Protein AF-A0A1G8ANQ5-F1 (afdb_monomer_lite)

pLDDT: mean 80.16, std 11.32, range [37.44, 92.88]

Radius of gyration: 43.52 Å; chains: 1; bounding box: 92×32×109 Å

Structure (mmCIF, N/CA/C/O backbone):
data_AF-A0A1G8ANQ5-F1
#
_entry.id   AF-A0A1G8ANQ5-F1
#
loop_
_atom_site.group_PDB
_atom_site.id
_atom_site.type_symbol
_atom_site.label_atom_id
_atom_site.label_alt_id
_atom_site.label_comp_id
_atom_site.label_asym_id
_atom_site.label_entity_id
_atom_site.label_seq_id
_atom_site.pdbx_PDB_ins_code
_atom_site.Cartn_x
_atom_site.Cartn_y
_atom_site.Cartn_z
_atom_site.occupancy
_atom_site.B_iso_or_equiv
_atom_site.auth_seq_id
_atom_site.auth_comp_id
_atom_site.auth_asym_id
_atom_site.auth_atom_id
_atom_site.pdbx_PDB_model_num
ATOM 1 N N . MET A 1 1 ? 8.781 -3.730 8.808 1.00 37.44 1 MET A N 1
ATOM 2 C CA . MET A 1 1 ? 7.619 -3.172 9.530 1.00 37.44 1 MET A CA 1
ATOM 3 C C . MET A 1 1 ? 6.888 -4.361 10.139 1.00 37.44 1 MET A C 1
ATOM 5 O O . MET A 1 1 ? 6.167 -5.042 9.429 1.00 37.44 1 MET A O 1
ATOM 9 N N . SER A 1 2 ? 7.238 -4.737 11.373 1.00 38.78 2 SER A N 1
ATOM 10 C CA . SER A 1 2 ? 6.766 -5.976 12.009 1.00 38.78 2 SER A CA 1
ATOM 11 C C . SER A 1 2 ? 5.666 -5.630 13.000 1.00 38.78 2 SER A C 1
ATOM 13 O O . SER A 1 2 ? 5.950 -5.230 14.125 1.00 38.78 2 SER A O 1
ATOM 15 N N . VAL A 1 3 ? 4.419 -5.733 12.551 1.00 51.62 3 VAL A N 1
ATOM 16 C CA . VAL A 1 3 ? 3.234 -5.654 13.405 1.00 51.62 3 VAL A CA 1
ATOM 17 C C . VAL A 1 3 ? 2.820 -7.088 13.688 1.00 51.62 3 VAL A C 1
ATOM 19 O O . VAL A 1 3 ? 2.095 -7.665 12.892 1.00 51.62 3 VAL A O 1
ATOM 22 N N . TYR A 1 4 ? 3.317 -7.685 14.771 1.00 46.88 4 TYR A N 1
ATOM 23 C CA . TYR A 1 4 ? 2.734 -8.917 15.296 1.00 46.88 4 TYR A CA 1
ATOM 24 C C . TYR A 1 4 ? 2.859 -8.999 16.815 1.00 46.88 4 TYR A C 1
ATOM 26 O O . TYR A 1 4 ? 3.948 -8.919 17.377 1.00 46.88 4 TYR A O 1
ATOM 34 N N . SER A 1 5 ? 1.689 -9.237 17.405 1.00 44.44 5 SER A N 1
ATOM 35 C CA . SER A 1 5 ? 1.433 -9.869 18.694 1.00 44.44 5 SER A CA 1
ATOM 36 C C . SER A 1 5 ? 1.815 -9.086 19.952 1.00 44.44 5 SER A C 1
ATOM 38 O O . SER A 1 5 ? 2.791 -9.388 20.633 1.00 44.44 5 SER A O 1
ATOM 40 N N . GLN A 1 6 ? 0.949 -8.149 20.351 1.00 49.38 6 GLN A N 1
ATOM 41 C CA . GLN A 1 6 ? 0.630 -8.085 21.776 1.00 49.38 6 GLN A CA 1
ATOM 42 C C . GLN A 1 6 ? -0.275 -9.281 22.077 1.00 49.38 6 GLN A C 1
ATOM 44 O O . GLN A 1 6 ? -1.493 -9.210 21.942 1.00 49.38 6 GLN A O 1
ATOM 49 N N . GLU A 1 7 ? 0.342 -10.402 22.441 1.00 45.94 7 GLU A N 1
ATOM 50 C CA . GLU A 1 7 ? -0.329 -11.435 23.218 1.00 45.94 7 GLU A CA 1
ATOM 51 C C . GLU A 1 7 ? -0.819 -10.747 24.497 1.00 45.94 7 GLU A C 1
ATOM 53 O O . GLU A 1 7 ? -0.047 -10.495 25.425 1.00 45.94 7 GLU A O 1
ATOM 58 N N . SER A 1 8 ? -2.098 -10.372 24.544 1.00 51.12 8 SER A N 1
ATOM 59 C CA . SER A 1 8 ? -2.745 -10.035 25.804 1.00 51.12 8 SER A CA 1
ATOM 60 C C . SER A 1 8 ? -2.856 -11.343 26.579 1.00 51.12 8 SER A C 1
ATOM 62 O O . SER A 1 8 ? -3.871 -12.038 26.512 1.00 51.12 8 SER A O 1
ATOM 64 N N . ALA A 1 9 ? -1.764 -11.734 27.234 1.00 50.00 9 ALA A N 1
ATOM 65 C CA . ALA A 1 9 ? -1.722 -12.892 28.100 1.00 50.00 9 ALA A CA 1
ATOM 66 C C . ALA A 1 9 ? -2.808 -12.694 29.160 1.00 50.00 9 ALA A C 1
ATOM 68 O O . ALA A 1 9 ? -2.641 -11.913 30.099 1.00 50.00 9 ALA A O 1
ATOM 69 N N . PHE A 1 10 ? -3.952 -13.354 28.971 1.00 55.97 10 PHE A N 1
ATOM 70 C CA . PHE A 1 10 ? -5.002 -13.423 29.971 1.00 55.97 10 PHE A CA 1
ATOM 71 C C . PHE A 1 10 ? -4.383 -14.125 31.171 1.00 55.97 10 PHE A C 1
ATOM 73 O O . PHE A 1 10 ? -4.235 -15.345 31.190 1.00 55.97 10 PHE A O 1
ATOM 80 N N . LYS A 1 11 ? -3.923 -13.335 32.140 1.00 62.38 11 LYS A N 1
ATOM 81 C CA . LYS A 1 11 ? -3.385 -13.851 33.386 1.00 62.38 11 LYS A CA 1
ATOM 82 C C . LYS A 1 11 ? -4.592 -14.100 34.285 1.00 62.38 11 LYS A C 1
ATOM 84 O O . LYS A 1 11 ? -5.169 -13.122 34.766 1.00 62.38 11 LYS A O 1
ATOM 89 N N . PRO A 1 12 ? -5.022 -15.361 34.482 1.00 60.12 12 PRO A N 1
ATOM 90 C CA . PRO A 1 12 ? -6.131 -15.638 35.375 1.00 60.12 12 PRO A CA 1
ATOM 91 C C . PRO A 1 12 ? -5.791 -15.065 36.749 1.00 60.12 12 PRO A C 1
ATOM 93 O O . PRO A 1 12 ? -4.681 -15.245 37.260 1.00 60.12 12 PRO A O 1
ATOM 96 N N . ARG A 1 13 ? -6.731 -14.315 37.322 1.00 68.19 13 ARG A N 1
ATOM 97 C CA . ARG A 1 13 ? -6.553 -13.745 38.650 1.00 68.19 13 ARG A CA 1
ATOM 98 C C . ARG A 1 13 ? -6.566 -14.886 39.659 1.00 68.19 13 ARG A C 1
ATOM 100 O O . ARG A 1 13 ? -7.581 -15.553 39.831 1.00 68.19 13 ARG A O 1
ATOM 107 N N . ILE A 1 14 ? -5.437 -15.072 40.325 1.00 75.94 14 ILE A N 1
ATOM 108 C CA . ILE A 1 14 ? -5.335 -15.925 41.503 1.00 75.94 14 ILE A CA 1
ATOM 109 C C . ILE A 1 14 ? -5.864 -15.091 42.677 1.00 75.94 14 ILE A C 1
ATOM 111 O O . ILE A 1 14 ? -5.459 -13.936 42.836 1.00 75.94 14 ILE A O 1
ATOM 115 N N . LEU A 1 15 ? -6.835 -15.630 43.417 1.00 77.56 15 LEU A N 1
ATOM 116 C CA . LEU A 1 15 ? -7.371 -14.997 44.628 1.00 77.56 15 LEU A CA 1
ATOM 117 C C . LEU A 1 15 ? -6.251 -14.858 45.665 1.00 77.56 15 LEU A C 1
ATOM 119 O O . LEU A 1 15 ? -5.395 -15.740 45.742 1.00 77.56 15 LEU A O 1
ATOM 123 N N . SER A 1 16 ? -6.234 -13.762 46.429 1.00 83.50 16 SER A N 1
ATOM 124 C CA . SER A 1 16 ? -5.276 -13.645 47.536 1.00 83.50 16 SER A CA 1
ATOM 125 C C . SER A 1 16 ? -5.657 -14.583 48.680 1.00 83.50 16 SER A C 1
ATOM 127 O O . SER A 1 16 ? -6.813 -15.001 48.795 1.00 83.50 16 SER A O 1
ATOM 129 N N . ASP A 1 17 ? -4.694 -14.895 49.544 1.00 82.38 17 ASP A N 1
ATOM 130 C CA . ASP A 1 17 ? -4.921 -15.770 50.696 1.00 82.38 17 ASP A CA 1
ATOM 131 C C . ASP A 1 17 ? -6.039 -15.226 51.609 1.00 82.38 17 ASP A C 1
ATOM 133 O O . ASP A 1 17 ? -6.854 -16.004 52.102 1.00 82.38 17 ASP A O 1
ATOM 137 N N . GLU A 1 18 ? -6.178 -13.897 51.736 1.00 81.19 18 GLU A N 1
ATOM 138 C CA . GLU A 1 18 ? -7.288 -13.291 52.489 1.00 81.19 18 GLU A CA 1
ATOM 139 C C . GLU A 1 18 ? -8.652 -13.498 51.810 1.00 81.19 18 GLU A C 1
ATOM 141 O O . GLU A 1 18 ? -9.666 -13.705 52.475 1.00 81.19 18 GLU A O 1
ATOM 146 N N . GLU A 1 19 ? -8.709 -13.449 50.476 1.00 77.44 19 GLU A N 1
ATOM 147 C CA . GLU A 1 19 ? -9.946 -13.681 49.718 1.00 77.44 19 GLU A CA 1
ATOM 148 C C . GLU A 1 19 ? -10.389 -15.145 49.810 1.00 77.44 19 GLU A C 1
ATOM 150 O O . GLU A 1 19 ? -11.583 -15.433 49.921 1.00 77.44 19 GLU A O 1
ATOM 155 N N . ILE A 1 20 ? -9.425 -16.066 49.822 1.00 80.88 20 ILE A N 1
ATOM 156 C CA . ILE A 1 20 ? -9.660 -17.496 50.028 1.00 80.88 20 ILE A CA 1
ATOM 157 C C . ILE A 1 20 ? -10.196 -17.743 51.444 1.00 80.88 20 ILE A C 1
ATOM 159 O O . ILE A 1 20 ? -11.179 -18.465 51.612 1.00 80.88 20 ILE A O 1
ATOM 163 N N . GLU A 1 21 ? -9.613 -17.104 52.458 1.00 80.81 21 GLU A N 1
ATOM 164 C CA . GLU A 1 21 ? -10.054 -17.227 53.849 1.00 80.81 21 GLU A CA 1
ATOM 165 C C . GLU A 1 21 ? -11.476 -16.678 54.064 1.00 80.81 21 GLU A C 1
ATOM 167 O O . GLU A 1 21 ? -12.280 -17.288 54.770 1.00 80.81 21 GLU A O 1
ATOM 172 N N . ILE A 1 22 ? -11.850 -15.588 53.387 1.00 80.12 22 ILE A N 1
ATOM 173 C CA . ILE A 1 22 ? -13.226 -15.059 53.401 1.00 80.12 22 ILE A CA 1
ATOM 174 C C . ILE A 1 22 ? -14.229 -16.082 52.844 1.00 80.12 22 ILE A C 1
ATOM 176 O O . ILE A 1 22 ? -15.324 -16.232 53.384 1.00 80.12 22 ILE A O 1
ATOM 180 N N . ILE A 1 23 ? -13.866 -16.808 51.785 1.00 78.38 23 ILE A N 1
ATOM 181 C CA . ILE A 1 23 ? -14.737 -17.825 51.181 1.00 78.38 23 ILE A CA 1
ATOM 182 C C . ILE A 1 23 ? -14.834 -19.065 52.081 1.00 78.38 23 ILE A C 1
ATOM 184 O O . ILE A 1 23 ? -15.925 -19.601 52.273 1.00 78.38 23 ILE A O 1
ATOM 188 N N . ILE A 1 24 ? -13.710 -19.507 52.655 1.00 81.44 24 ILE A N 1
ATOM 189 C CA . ILE A 1 24 ? -13.642 -20.701 53.511 1.00 81.44 24 ILE A CA 1
ATOM 190 C C . ILE A 1 24 ? -14.311 -20.466 54.872 1.00 81.44 24 ILE A C 1
ATOM 192 O O . ILE A 1 24 ? -14.981 -21.361 55.384 1.00 81.44 24 ILE A O 1
ATOM 196 N N . SER A 1 25 ? -14.166 -19.271 55.453 1.00 83.94 25 SER A N 1
ATOM 197 C CA . SER A 1 25 ? -14.758 -18.917 56.753 1.00 83.94 25 SER A CA 1
ATOM 198 C C . SER A 1 25 ? -16.289 -18.899 56.744 1.00 83.94 25 SER A C 1
ATOM 200 O O . SER A 1 25 ? -16.907 -19.003 57.803 1.00 83.94 25 SER A O 1
ATOM 202 N N . GLY A 1 26 ? -16.916 -18.798 55.566 1.00 77.94 26 GLY A N 1
ATOM 203 C CA . GLY A 1 26 ? -18.366 -18.914 55.412 1.00 77.94 26 GLY A CA 1
ATOM 204 C C . GLY A 1 26 ? -19.164 -17.738 55.983 1.00 77.94 26 GLY A C 1
ATOM 205 O O . GLY A 1 26 ? -20.392 -17.828 56.067 1.00 77.94 26 GLY A O 1
ATOM 206 N N . ASP A 1 27 ? -18.513 -16.631 56.368 1.00 86.44 27 ASP A N 1
ATOM 207 C CA . ASP A 1 27 ? -19.221 -15.434 56.820 1.00 86.44 27 ASP A CA 1
ATOM 208 C C . ASP A 1 27 ? -19.972 -14.803 55.645 1.00 86.44 27 ASP A C 1
ATOM 210 O O . ASP A 1 27 ? -19.405 -14.171 54.746 1.00 86.44 27 ASP A O 1
ATOM 214 N N . ARG A 1 28 ? -21.297 -14.946 55.687 1.00 81.12 28 ARG A N 1
ATOM 215 C CA . ARG A 1 28 ? -22.208 -14.470 54.650 1.00 81.12 28 ARG A CA 1
ATOM 216 C C . ARG A 1 28 ? -22.013 -12.987 54.338 1.00 81.12 28 ARG A C 1
ATOM 218 O O . ARG A 1 28 ? -22.115 -12.607 53.178 1.00 81.12 28 ARG A O 1
ATOM 225 N N . LYS A 1 29 ? -21.721 -12.147 55.338 1.00 85.00 29 LYS A N 1
ATOM 226 C CA . LYS A 1 29 ? -21.560 -10.698 55.133 1.00 85.00 29 LYS A CA 1
ATOM 227 C C . LYS A 1 29 ? -20.245 -10.365 54.425 1.00 85.00 29 LYS A C 1
ATOM 229 O O . LYS A 1 29 ? -20.205 -9.449 53.602 1.00 85.00 29 LYS A O 1
ATOM 234 N N . ALA A 1 30 ? -19.180 -11.101 54.735 1.00 82.12 30 ALA A N 1
ATOM 235 C CA . ALA A 1 30 ? -17.878 -10.935 54.101 1.00 82.12 30 ALA A CA 1
ATOM 236 C C . ALA A 1 30 ? -17.897 -11.426 52.644 1.00 82.12 30 ALA A C 1
ATOM 238 O O . ALA A 1 30 ? -17.399 -10.729 51.757 1.00 82.12 30 ALA A O 1
ATOM 239 N N . ILE A 1 31 ? -18.559 -12.559 52.386 1.00 82.62 31 ILE A N 1
ATOM 240 C CA . ILE A 1 31 ? -18.753 -13.112 51.039 1.00 82.62 31 ILE A CA 1
ATOM 241 C C . ILE A 1 31 ? -19.545 -12.140 50.157 1.00 82.62 31 ILE A C 1
ATOM 243 O O . ILE A 1 31 ? -19.119 -11.837 49.045 1.00 82.62 31 ILE A O 1
ATOM 247 N N . ASP A 1 32 ? -20.653 -11.591 50.656 1.00 84.56 32 ASP A N 1
ATOM 248 C CA . ASP A 1 32 ? -21.500 -10.675 49.880 1.00 84.56 32 ASP A CA 1
ATOM 249 C C . ASP A 1 32 ? -20.745 -9.385 49.505 1.00 84.56 32 ASP A C 1
ATOM 251 O O . ASP A 1 32 ? -20.775 -8.923 48.362 1.00 84.56 32 ASP A O 1
ATOM 255 N N . LYS A 1 33 ? -19.949 -8.851 50.442 1.00 84.25 33 LYS A N 1
ATOM 256 C CA . LYS A 1 33 ? -19.063 -7.705 50.190 1.00 84.25 33 LYS A CA 1
ATOM 257 C C . LYS A 1 33 ? -17.988 -8.025 49.144 1.00 84.25 33 LYS A C 1
ATOM 259 O O . LYS A 1 33 ? -17.698 -7.182 48.294 1.00 84.25 33 LYS A O 1
ATOM 264 N N . HIS A 1 34 ? -17.404 -9.220 49.194 1.00 84.69 34 HIS A N 1
ATOM 265 C CA . HIS A 1 34 ? -16.397 -9.664 48.231 1.00 84.69 34 HIS A CA 1
ATOM 266 C C . HIS A 1 34 ? -16.986 -9.848 46.818 1.00 84.69 34 HIS A C 1
ATOM 268 O O . HIS A 1 34 ? -16.368 -9.433 45.832 1.00 84.69 34 HIS A O 1
ATOM 274 N N . ILE A 1 35 ? -18.209 -10.380 46.711 1.00 85.94 35 ILE A N 1
ATOM 275 C CA . ILE A 1 35 ? -18.940 -10.508 45.440 1.00 85.94 35 ILE A CA 1
ATOM 276 C C . ILE A 1 35 ? -19.227 -9.128 44.843 1.00 85.94 35 ILE A C 1
ATOM 278 O O . ILE A 1 35 ? -18.894 -8.888 43.683 1.00 85.94 35 ILE A O 1
ATOM 282 N N . LEU A 1 36 ? -19.777 -8.196 45.628 1.00 86.44 36 LEU A N 1
ATOM 283 C CA . LEU A 1 36 ? -20.075 -6.837 45.158 1.00 86.44 36 LEU A CA 1
ATOM 284 C C . LEU A 1 36 ? -18.818 -6.101 44.674 1.00 86.44 36 LEU A C 1
ATOM 286 O O . LEU A 1 36 ? -18.843 -5.438 43.639 1.00 86.44 36 LEU A O 1
ATOM 290 N N . PHE A 1 37 ? -17.698 -6.253 45.385 1.00 86.25 37 PHE A N 1
ATOM 291 C CA . PHE A 1 37 ? -16.422 -5.673 44.967 1.00 86.25 37 PHE A CA 1
ATOM 292 C C . PHE A 1 37 ? -15.917 -6.272 43.647 1.00 86.25 37 PHE A C 1
ATOM 294 O O . PHE A 1 37 ? -15.427 -5.551 42.776 1.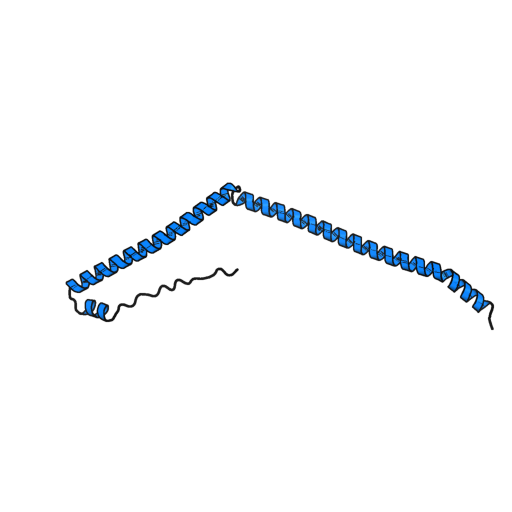00 86.25 37 PHE A O 1
ATOM 301 N N . SER A 1 38 ? -16.070 -7.585 43.476 1.00 83.25 38 SER A N 1
ATOM 302 C CA . SER A 1 38 ? -15.677 -8.287 42.252 1.00 83.25 38 SER A CA 1
ATOM 303 C C . SER A 1 38 ? -16.542 -7.889 41.054 1.00 83.25 38 SER A C 1
ATOM 305 O O . SER A 1 38 ? -16.008 -7.674 39.968 1.00 83.25 38 SER A O 1
ATOM 307 N N . LEU A 1 39 ? -17.853 -7.719 41.257 1.00 84.75 39 LEU A N 1
ATOM 308 C CA . LEU A 1 39 ? -18.783 -7.251 40.226 1.00 84.75 39 LEU A CA 1
ATOM 309 C C . LEU A 1 39 ? -18.489 -5.811 39.795 1.00 84.75 39 LEU A C 1
ATOM 311 O O . LEU A 1 39 ? -18.435 -5.546 38.597 1.00 84.75 39 LEU A O 1
ATOM 315 N N . ASN A 1 40 ? -18.226 -4.906 40.742 1.00 83.31 40 ASN A N 1
ATOM 316 C CA . ASN A 1 40 ? -17.863 -3.524 40.416 1.00 83.31 40 ASN A CA 1
ATOM 317 C C . ASN A 1 40 ? -16.561 -3.453 39.608 1.00 83.31 40 ASN A C 1
ATOM 319 O O . ASN A 1 40 ? -16.511 -2.773 38.589 1.00 83.31 40 ASN A O 1
ATOM 323 N N . ARG A 1 41 ? -15.531 -4.228 39.978 1.00 81.56 41 ARG A N 1
ATOM 324 C CA . ARG A 1 41 ? -14.287 -4.281 39.186 1.00 81.56 41 ARG A CA 1
ATOM 325 C C . ARG A 1 41 ? -14.500 -4.846 37.783 1.00 81.56 41 ARG A C 1
ATOM 327 O O . ARG A 1 41 ? -13.803 -4.436 36.859 1.00 81.56 41 ARG A O 1
ATOM 334 N N . LEU A 1 42 ? -15.416 -5.801 37.620 1.00 81.94 42 LEU A N 1
ATOM 335 C CA . LEU A 1 42 ? -15.724 -6.372 36.311 1.00 81.94 42 LEU A CA 1
ATOM 336 C C . LEU A 1 42 ? -16.485 -5.375 35.429 1.00 81.94 42 LEU A C 1
ATOM 338 O O . LEU A 1 42 ? -16.187 -5.281 34.242 1.00 81.94 42 LEU A O 1
ATOM 342 N N . ALA A 1 43 ? -17.402 -4.600 36.014 1.00 81.25 43 ALA A N 1
ATOM 343 C CA . ALA A 1 43 ? -18.072 -3.497 35.330 1.00 81.25 43 ALA A CA 1
ATOM 344 C C . ALA A 1 43 ? -17.064 -2.429 34.867 1.00 81.25 43 ALA A C 1
ATOM 346 O O . ALA A 1 43 ? -17.058 -2.078 33.691 1.00 81.25 43 ALA A O 1
ATOM 347 N N . ASP A 1 44 ? -16.137 -2.013 35.736 1.00 80.88 44 ASP A N 1
ATOM 348 C CA . ASP A 1 44 ? -15.089 -1.043 35.385 1.00 80.88 44 ASP A CA 1
ATOM 349 C C . ASP A 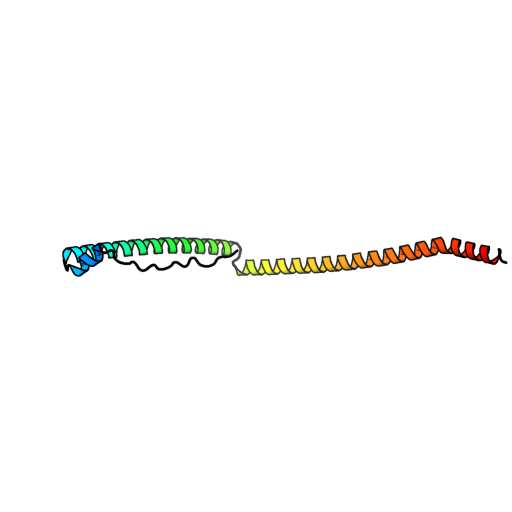1 44 ? -14.176 -1.554 34.254 1.00 80.88 44 ASP A C 1
ATOM 351 O O . ASP A 1 44 ? -13.839 -0.827 33.317 1.00 80.88 44 ASP A O 1
ATOM 355 N N . ALA A 1 45 ? -13.772 -2.828 34.318 1.00 80.19 45 ALA A N 1
ATOM 356 C CA . ALA A 1 45 ? -12.948 -3.447 33.282 1.00 80.19 45 ALA A CA 1
ATOM 357 C C . ALA A 1 45 ? -13.692 -3.543 31.940 1.00 80.19 45 ALA A C 1
ATOM 359 O O . ALA A 1 45 ? -13.105 -3.312 30.878 1.00 80.19 45 ALA A O 1
ATOM 360 N N . HIS A 1 46 ? -14.986 -3.861 31.984 1.00 83.12 46 HIS A N 1
ATOM 361 C CA . HIS A 1 46 ? -15.841 -3.898 30.808 1.00 83.12 46 HIS A CA 1
ATOM 362 C C . HIS A 1 46 ? -15.990 -2.504 30.183 1.00 83.12 46 HIS A C 1
ATOM 364 O O . HIS A 1 46 ? -15.770 -2.364 28.982 1.00 83.12 46 HIS A O 1
ATOM 370 N N . ASP A 1 47 ? -16.252 -1.468 30.981 1.00 81.19 47 ASP A N 1
ATOM 371 C CA . ASP A 1 47 ? -16.378 -0.084 30.505 1.00 81.19 47 ASP A CA 1
ATOM 372 C C . ASP A 1 47 ? -15.076 0.452 29.894 1.00 81.19 47 ASP A C 1
ATOM 374 O O . ASP A 1 47 ? -15.103 1.096 28.844 1.00 81.19 47 ASP A O 1
ATOM 378 N N . SER A 1 48 ? -13.927 0.124 30.492 1.00 76.62 48 SER A N 1
ATOM 379 C CA . SER A 1 48 ? -12.595 0.421 29.941 1.00 76.62 48 SER A CA 1
ATOM 380 C C . SER A 1 48 ? -12.350 -0.260 28.587 1.00 76.62 48 SER A C 1
ATOM 382 O O . SER A 1 48 ? -11.822 0.331 27.641 1.00 76.62 48 SER A O 1
ATOM 384 N N . THR A 1 49 ? -12.780 -1.513 28.453 1.00 77.44 49 THR A N 1
ATOM 385 C CA . THR A 1 49 ? -12.659 -2.242 27.185 1.00 77.44 49 THR A CA 1
ATOM 386 C C . THR A 1 49 ? -13.565 -1.618 26.120 1.00 77.44 49 THR A C 1
ATOM 388 O O . THR A 1 49 ? -13.154 -1.428 24.976 1.00 77.44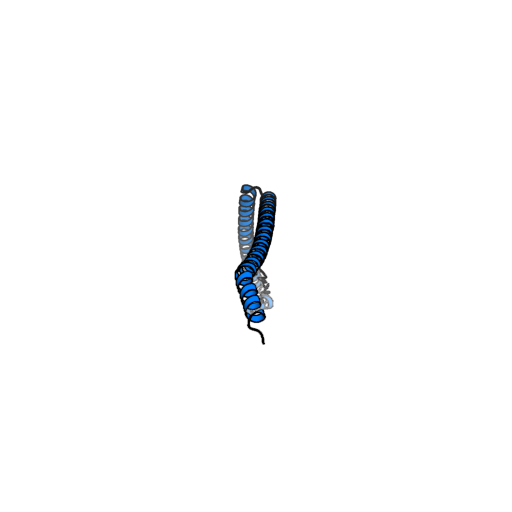 49 THR A O 1
ATOM 391 N N . LEU A 1 50 ? -14.782 -1.227 26.503 1.00 78.19 50 LEU A N 1
ATOM 392 C CA . LEU A 1 50 ? -15.772 -0.613 25.620 1.00 78.19 50 LEU A CA 1
ATOM 393 C C . LEU A 1 50 ? -15.368 0.792 25.164 1.00 78.19 50 LEU A C 1
ATOM 395 O O . LEU A 1 50 ? -15.613 1.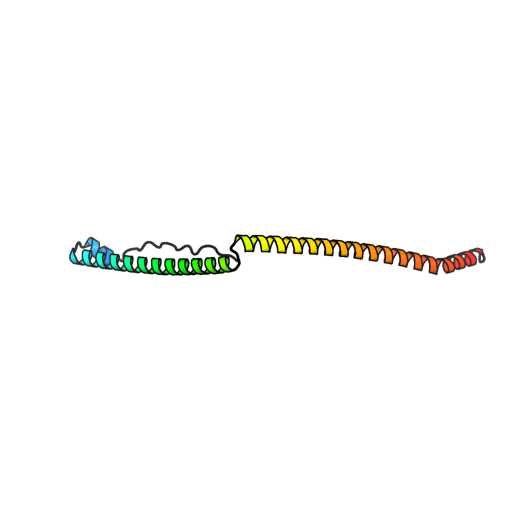149 24.011 1.00 78.19 50 LEU A O 1
ATOM 399 N N . SER A 1 51 ? -14.739 1.586 26.032 1.00 76.81 51 SER A N 1
ATOM 400 C CA . SER A 1 51 ? -14.199 2.897 25.657 1.00 76.81 51 SER A CA 1
ATOM 401 C C . SER A 1 51 ? -13.063 2.756 24.643 1.00 76.81 51 SER A C 1
ATOM 403 O O . SER A 1 51 ? -13.061 3.454 23.631 1.00 76.81 51 SER A O 1
ATOM 405 N N . THR A 1 52 ? -12.178 1.780 24.853 1.00 79.00 52 THR A N 1
ATOM 406 C CA . THR A 1 52 ? -11.070 1.468 23.942 1.00 79.00 52 THR A CA 1
ATOM 407 C C . THR A 1 52 ? -11.595 1.012 22.575 1.00 79.00 52 THR A C 1
ATOM 409 O O . THR A 1 52 ? -11.174 1.522 21.538 1.00 79.00 52 THR A O 1
ATOM 412 N N . LEU A 1 53 ? -12.580 0.106 22.553 1.00 77.56 53 LEU A N 1
ATOM 413 C CA . LEU A 1 53 ? -13.249 -0.350 21.326 1.00 77.56 53 LEU A CA 1
ATOM 414 C C . LEU A 1 53 ? -13.925 0.800 20.569 1.00 77.56 53 LEU A C 1
ATOM 416 O O . LEU A 1 53 ? -13.781 0.898 19.353 1.00 77.56 53 LEU A O 1
ATOM 420 N N . LYS A 1 54 ? -14.621 1.698 21.276 1.00 80.94 54 LYS A N 1
ATOM 421 C CA . LYS A 1 54 ? -15.251 2.883 20.671 1.00 80.94 54 LYS A CA 1
ATOM 422 C C . LYS A 1 54 ? -14.233 3.849 20.074 1.00 80.94 54 LYS A C 1
ATOM 424 O O . LYS A 1 54 ? -14.496 4.421 19.020 1.00 80.94 54 LYS A O 1
ATOM 429 N N . GLU A 1 55 ? -13.085 4.040 20.721 1.00 81.56 55 GLU A N 1
ATOM 430 C CA . GLU A 1 55 ? -12.015 4.879 20.174 1.00 81.56 55 GLU A CA 1
ATOM 431 C C . GLU A 1 55 ? -11.446 4.279 18.883 1.00 81.56 55 GLU A C 1
ATOM 433 O O . GLU A 1 55 ? -11.275 4.994 17.893 1.00 81.56 55 GLU A O 1
ATOM 438 N N . HIS A 1 56 ? -11.206 2.965 18.865 1.00 79.25 56 HIS A N 1
ATOM 439 C CA . HIS A 1 56 ? -10.763 2.262 17.662 1.00 79.25 56 HIS A CA 1
ATOM 440 C C . HIS A 1 56 ? -11.784 2.368 16.529 1.00 79.25 56 HIS A C 1
ATOM 442 O O . HIS A 1 56 ? -11.412 2.757 15.423 1.00 79.25 56 HIS A O 1
ATOM 448 N N . GLN A 1 57 ? -13.061 2.128 16.821 1.00 82.12 57 GLN A N 1
ATOM 449 C CA . GLN A 1 57 ? -14.136 2.251 15.840 1.00 82.12 57 GLN A CA 1
ATOM 450 C C . GLN A 1 57 ? -14.226 3.678 15.275 1.00 82.12 57 GLN A C 1
ATOM 452 O O . GLN A 1 57 ? -14.222 3.868 14.064 1.00 82.12 57 GLN A O 1
ATOM 457 N N . GLY A 1 58 ? -14.180 4.704 16.132 1.00 83.12 58 GLY A N 1
ATOM 458 C CA . GLY A 1 58 ? -14.203 6.098 15.683 1.00 83.12 58 GLY A CA 1
ATOM 459 C C . GLY A 1 58 ? -12.976 6.512 14.858 1.00 83.12 58 GLY A C 1
ATOM 460 O O . GLY A 1 58 ? -13.053 7.450 14.063 1.00 83.12 58 GLY A O 1
ATOM 461 N N . ARG A 1 59 ? -11.829 5.840 15.026 1.00 81.19 59 ARG A N 1
ATOM 462 C CA . ARG A 1 59 ? -10.649 6.032 14.167 1.00 81.19 59 ARG A CA 1
ATOM 463 C C . ARG A 1 59 ? -10.817 5.360 12.808 1.00 81.19 59 ARG A C 1
ATOM 465 O O . ARG A 1 59 ? -10.422 5.954 11.808 1.00 81.19 59 ARG A O 1
ATOM 472 N N . GLU A 1 60 ? -11.380 4.157 12.773 1.00 81.00 60 GLU A N 1
ATOM 473 C CA . GLU A 1 60 ? -11.670 3.448 11.524 1.00 81.00 60 GLU A CA 1
ATOM 474 C C . GLU A 1 60 ? -12.705 4.200 10.686 1.00 81.00 60 GLU A C 1
ATOM 476 O O . GLU A 1 60 ? -12.473 4.409 9.498 1.00 81.00 60 GLU A O 1
ATOM 481 N N . ASP A 1 61 ? -13.767 4.712 11.310 1.00 85.31 61 ASP A N 1
ATOM 482 C CA . ASP A 1 61 ? -14.803 5.491 10.624 1.00 85.31 61 ASP A CA 1
ATOM 483 C C . ASP A 1 61 ? -14.223 6.750 9.959 1.00 85.31 61 ASP A C 1
ATOM 485 O O . ASP A 1 61 ? -14.481 7.014 8.785 1.00 85.31 61 ASP A O 1
ATOM 489 N N . LYS A 1 62 ? -13.355 7.490 10.666 1.00 86.12 62 LYS A N 1
ATOM 490 C CA . LYS A 1 62 ? -12.651 8.656 10.098 1.00 86.12 62 LYS A CA 1
ATOM 491 C C . LYS A 1 62 ? -11.735 8.275 8.941 1.00 86.12 62 LYS A C 1
ATOM 493 O O . LYS A 1 62 ? -11.670 8.990 7.946 1.00 86.12 62 LYS A O 1
ATOM 498 N N . MET A 1 63 ? -11.017 7.158 9.063 1.00 81.25 63 MET A N 1
ATOM 499 C CA . MET A 1 63 ? -10.139 6.676 7.998 1.00 81.25 63 MET A CA 1
ATOM 500 C C . MET A 1 63 ? -10.946 6.297 6.752 1.00 81.25 63 MET A C 1
ATOM 502 O O . MET A 1 63 ? -10.545 6.627 5.638 1.00 81.25 63 MET A O 1
ATOM 506 N N . MET A 1 64 ? -12.090 5.638 6.933 1.00 81.12 64 MET A N 1
ATOM 507 C CA . MET A 1 64 ? -12.988 5.285 5.834 1.00 81.12 64 MET A CA 1
ATOM 508 C C . MET A 1 64 ? -13.588 6.532 5.177 1.00 81.12 64 MET A C 1
ATOM 510 O O . MET A 1 64 ? -13.598 6.613 3.952 1.00 81.12 64 MET A O 1
ATOM 514 N N . GLU A 1 65 ? -13.981 7.542 5.957 1.00 84.75 65 GLU A N 1
ATOM 515 C CA . GLU A 1 65 ? -14.460 8.828 5.431 1.00 84.75 65 GLU A CA 1
ATOM 516 C C . GLU A 1 65 ? -13.383 9.552 4.598 1.00 84.75 65 GLU A C 1
ATOM 518 O O . GLU A 1 65 ? -13.655 10.061 3.506 1.00 84.75 65 GLU A O 1
ATOM 523 N N . GLU A 1 66 ? -12.130 9.562 5.063 1.00 82.56 66 GLU A N 1
ATOM 524 C CA . GLU A 1 66 ? -11.007 10.129 4.308 1.00 82.56 66 GLU A CA 1
ATOM 525 C C . GLU A 1 66 ? -10.727 9.362 3.009 1.00 82.56 66 GLU A C 1
ATOM 527 O O . GLU A 1 66 ? -10.482 9.974 1.963 1.00 82.56 66 GLU A O 1
ATOM 532 N N . VAL A 1 67 ? -10.786 8.029 3.057 1.00 81.44 67 VAL A N 1
ATOM 533 C CA . VAL A 1 67 ? -10.617 7.160 1.886 1.00 81.44 67 VAL A CA 1
ATOM 534 C C . VAL A 1 67 ? -11.728 7.405 0.866 1.00 81.44 67 VAL A C 1
ATOM 536 O O . VAL A 1 67 ? -11.435 7.579 -0.322 1.00 81.44 67 VAL A O 1
ATOM 539 N N . ASP A 1 68 ? -12.979 7.509 1.309 1.00 83.12 68 ASP A N 1
ATOM 540 C CA . ASP A 1 68 ? -14.122 7.823 0.450 1.00 83.12 68 ASP A CA 1
ATOM 541 C C . ASP A 1 68 ? -13.980 9.201 -0.200 1.00 83.12 68 ASP A C 1
ATOM 543 O O . ASP A 1 68 ? -14.204 9.342 -1.406 1.00 83.12 68 ASP A O 1
ATOM 547 N N . ARG A 1 69 ? -13.472 10.203 0.532 1.00 81.44 69 ARG A N 1
ATOM 548 C CA . ARG A 1 69 ? -13.197 11.539 -0.026 1.00 81.44 69 ARG A CA 1
ATOM 549 C C . ARG A 1 69 ? -12.196 11.513 -1.186 1.00 81.44 69 ARG A C 1
ATOM 551 O O . ARG A 1 69 ? -12.254 12.362 -2.075 1.00 81.44 69 ARG A O 1
ATOM 558 N N . ILE A 1 70 ? -11.263 10.561 -1.191 1.00 78.62 70 ILE A N 1
ATOM 559 C CA . ILE A 1 70 ? -10.236 10.410 -2.238 1.00 78.62 70 ILE A CA 1
ATOM 560 C C . ILE A 1 70 ? -10.761 9.593 -3.443 1.00 78.62 70 ILE A C 1
ATOM 562 O O . ILE A 1 70 ? -10.105 9.539 -4.494 1.00 78.62 70 ILE A O 1
ATOM 566 N N . GLY A 1 71 ? -11.981 9.054 -3.338 1.00 76.62 71 GLY A N 1
ATOM 567 C CA . GLY A 1 71 ? -12.665 8.248 -4.353 1.00 76.62 71 GLY A CA 1
ATOM 568 C C . GLY A 1 71 ? -12.858 6.784 -3.949 1.00 76.62 71 GLY A C 1
ATOM 569 O O . GLY A 1 71 ? -13.181 5.961 -4.804 1.00 76.62 71 GLY A O 1
ATOM 570 N N . GLY A 1 72 ? -12.628 6.452 -2.679 1.00 85.75 72 GLY A N 1
ATOM 571 C CA . GLY A 1 72 ? -12.724 5.098 -2.154 1.00 85.75 72 GLY A CA 1
ATOM 572 C C . GLY A 1 72 ? -11.502 4.238 -2.478 1.00 85.75 72 GLY A C 1
ATOM 573 O O . GLY A 1 72 ? -10.626 4.596 -3.277 1.00 85.75 72 GLY A O 1
ATOM 574 N N . VAL A 1 73 ? -11.459 3.054 -1.867 1.00 82.81 73 VAL A N 1
ATOM 575 C CA . VAL A 1 73 ? -10.364 2.083 -2.039 1.00 82.81 73 VAL A CA 1
ATOM 576 C C . VAL A 1 73 ? -10.169 1.726 -3.516 1.00 82.81 73 VAL A C 1
ATOM 578 O O . VAL A 1 73 ? -9.041 1.693 -4.001 1.00 82.81 73 VAL A O 1
ATOM 581 N N . GLU A 1 74 ? -11.257 1.550 -4.268 1.00 83.06 74 GLU A N 1
ATOM 582 C CA . GLU A 1 74 ? -11.195 1.156 -5.678 1.00 83.06 74 GLU A CA 1
ATOM 583 C C . GLU A 1 74 ? -10.519 2.217 -6.565 1.00 83.06 74 GLU A C 1
ATOM 585 O O . GLU A 1 74 ? -9.727 1.883 -7.453 1.00 83.06 74 GLU A O 1
ATOM 590 N N . ALA A 1 75 ? -10.775 3.508 -6.322 1.00 80.31 75 ALA A N 1
ATOM 591 C CA . ALA A 1 75 ? -10.116 4.580 -7.063 1.00 80.31 75 ALA A CA 1
ATOM 592 C C . ALA A 1 75 ? -8.621 4.664 -6.732 1.00 80.31 75 ALA A C 1
ATOM 594 O O . ALA A 1 75 ? -7.809 4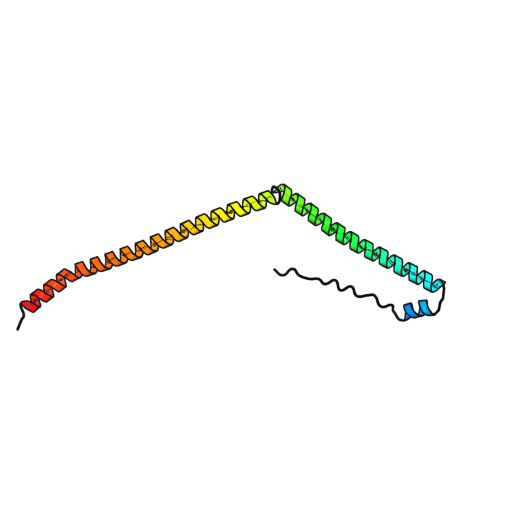.917 -7.627 1.00 80.31 75 ALA A O 1
ATOM 595 N N . ILE A 1 76 ? -8.245 4.419 -5.473 1.00 82.25 76 ILE A N 1
ATOM 596 C CA . ILE A 1 76 ? -6.841 4.353 -5.051 1.00 82.25 76 ILE A CA 1
ATOM 597 C C . ILE A 1 76 ? -6.138 3.191 -5.761 1.00 82.25 76 ILE A C 1
ATOM 599 O O . ILE A 1 76 ? -5.076 3.397 -6.353 1.00 82.25 76 ILE A O 1
ATOM 603 N N . THR A 1 77 ? -6.752 2.005 -5.803 1.00 84.75 77 THR A N 1
ATOM 604 C CA . THR A 1 77 ? -6.200 0.841 -6.509 1.00 84.75 77 THR A CA 1
ATOM 605 C C . THR A 1 77 ? -6.029 1.116 -8.003 1.00 84.75 77 THR A C 1
ATOM 607 O O . THR A 1 77 ? -4.952 0.883 -8.549 1.00 84.75 77 THR A O 1
ATOM 610 N N . LYS A 1 78 ? -7.038 1.691 -8.671 1.00 84.06 78 LYS A N 1
ATOM 611 C CA . LYS A 1 78 ? -6.942 2.050 -10.099 1.00 84.06 78 LYS A CA 1
ATOM 612 C C . LYS A 1 78 ? -5.818 3.052 -10.372 1.00 84.06 78 LYS A C 1
ATOM 614 O O . LYS A 1 78 ? -5.103 2.916 -11.364 1.00 84.06 78 LYS A O 1
ATOM 619 N N . ARG A 1 79 ? -5.626 4.044 -9.494 1.00 84.31 79 ARG A N 1
ATOM 620 C CA . ARG A 1 79 ? -4.523 5.014 -9.607 1.00 84.31 79 ARG A CA 1
ATOM 621 C C . ARG A 1 79 ? -3.160 4.354 -9.412 1.00 84.31 79 ARG A C 1
ATOM 623 O O . ARG A 1 79 ? -2.250 4.663 -10.176 1.00 84.31 79 ARG A O 1
ATOM 630 N N . ALA A 1 80 ? -3.027 3.439 -8.453 1.00 87.31 80 ALA A N 1
ATOM 631 C CA . ALA A 1 80 ? -1.793 2.683 -8.246 1.00 87.31 80 ALA A CA 1
ATOM 632 C C . ALA A 1 80 ? -1.429 1.862 -9.495 1.00 87.31 80 ALA A C 1
ATOM 634 O O . ALA A 1 80 ? -0.340 2.028 -10.037 1.00 87.31 80 ALA A O 1
ATOM 635 N N . MET A 1 81 ? -2.388 1.105 -10.043 1.00 87.50 81 MET A N 1
ATOM 636 C CA . MET A 1 81 ? -2.184 0.328 -11.274 1.00 87.50 81 MET A CA 1
ATOM 637 C C . MET A 1 81 ? -1.788 1.209 -12.468 1.00 87.50 81 MET A C 1
ATOM 639 O O . MET A 1 81 ? -0.937 0.836 -13.278 1.00 87.50 81 MET A O 1
ATOM 643 N N . TYR A 1 82 ? -2.379 2.402 -12.585 1.00 91.88 82 TYR A N 1
ATOM 644 C CA . TYR A 1 82 ? -1.990 3.355 -13.621 1.00 91.88 82 TYR A CA 1
ATOM 645 C C . TYR A 1 82 ? -0.538 3.820 -13.450 1.00 91.88 82 TYR A C 1
ATOM 647 O O . TYR A 1 82 ? 0.217 3.814 -14.423 1.00 91.88 82 TYR A O 1
ATOM 655 N N . VAL A 1 83 ? -0.129 4.196 -12.236 1.00 91.19 83 VAL A N 1
ATOM 656 C CA . VAL A 1 83 ? 1.248 4.627 -11.946 1.00 91.19 83 VAL A CA 1
ATOM 657 C C . VAL A 1 83 ? 2.246 3.510 -12.247 1.00 91.19 83 VAL A C 1
ATOM 659 O O . VAL A 1 83 ? 3.235 3.764 -12.938 1.00 91.19 83 VAL A O 1
ATOM 662 N N . ASP A 1 84 ? 1.952 2.278 -11.837 1.00 90.31 84 ASP A N 1
ATOM 663 C CA . ASP A 1 84 ? 2.803 1.117 -12.110 1.00 90.31 84 ASP A CA 1
ATOM 664 C C . ASP A 1 84 ? 2.999 0.906 -13.616 1.00 90.31 84 ASP A C 1
ATOM 666 O O . ASP A 1 84 ? 4.130 0.765 -14.088 1.00 90.31 84 ASP A O 1
ATOM 670 N N . SER A 1 85 ? 1.926 1.023 -14.406 1.00 88.75 85 SER A N 1
ATOM 671 C CA . SER A 1 85 ? 2.016 0.913 -15.868 1.00 88.75 85 SER A CA 1
ATOM 672 C C . SER A 1 85 ? 2.905 1.996 -16.502 1.00 88.75 85 SER A C 1
ATOM 674 O O . SER A 1 85 ? 3.577 1.759 -17.510 1.00 88.75 85 SER A O 1
ATOM 676 N N . GLN A 1 86 ? 2.953 3.199 -15.920 1.00 90.56 86 GLN A N 1
ATOM 677 C CA . GLN A 1 86 ? 3.813 4.285 -16.401 1.00 90.56 86 GLN A CA 1
ATOM 678 C C . GLN A 1 86 ? 5.279 4.049 -16.037 1.00 90.56 86 GLN A C 1
ATOM 680 O O . GLN A 1 86 ? 6.170 4.344 -16.841 1.00 90.56 86 GLN A O 1
ATOM 685 N N . ILE A 1 87 ? 5.538 3.506 -14.846 1.00 89.94 87 ILE A N 1
ATOM 686 C CA . ILE A 1 87 ? 6.881 3.118 -14.408 1.00 89.94 87 ILE A CA 1
ATOM 687 C C . ILE A 1 87 ? 7.422 2.022 -15.324 1.00 89.94 87 ILE A C 1
ATOM 689 O O . ILE A 1 87 ? 8.537 2.145 -15.832 1.00 89.94 87 ILE A O 1
ATOM 693 N N . GLU A 1 88 ? 6.618 1.002 -15.617 1.00 90.25 88 GLU A N 1
ATOM 694 C CA . GLU A 1 88 ? 6.999 -0.084 -16.519 1.00 90.25 88 GLU A CA 1
ATOM 695 C C . GLU A 1 88 ? 7.347 0.437 -17.922 1.00 90.25 88 GLU A C 1
ATOM 697 O O . GLU A 1 88 ? 8.419 0.140 -18.459 1.00 90.25 88 GLU A O 1
ATOM 702 N N . ARG A 1 89 ? 6.506 1.318 -18.484 1.00 88.06 89 ARG A N 1
ATOM 703 C CA . ARG A 1 89 ? 6.779 1.979 -19.773 1.00 88.06 89 ARG A CA 1
ATOM 704 C C . ARG A 1 89 ? 8.076 2.785 -19.757 1.00 88.06 89 ARG A C 1
ATOM 706 O O . ARG A 1 89 ? 8.835 2.752 -20.729 1.00 88.06 89 ARG A O 1
ATOM 713 N N . ARG A 1 90 ? 8.350 3.5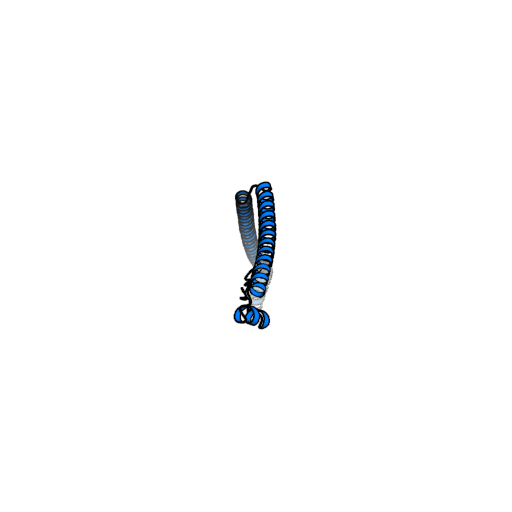20 -18.675 1.00 87.44 90 ARG A N 1
ATOM 714 C CA . ARG A 1 90 ? 9.606 4.272 -18.531 1.00 87.44 90 ARG A CA 1
ATOM 715 C C . ARG A 1 90 ? 10.807 3.342 -18.453 1.00 87.44 90 ARG A C 1
ATOM 717 O O . ARG A 1 90 ? 11.787 3.594 -19.148 1.00 87.44 90 ARG A O 1
ATOM 724 N N . ASN A 1 91 ? 10.721 2.261 -17.687 1.00 90.56 91 ASN A N 1
ATOM 725 C CA . ASN A 1 91 ? 11.795 1.278 -17.573 1.00 90.56 91 ASN A CA 1
ATOM 726 C C . ASN A 1 91 ? 12.108 0.635 -18.928 1.00 90.56 91 ASN A C 1
ATOM 728 O O . ASN A 1 91 ? 13.276 0.561 -19.311 1.00 90.56 91 ASN A O 1
ATOM 732 N N . ALA A 1 92 ? 11.082 0.269 -19.703 1.00 88.44 92 ALA A N 1
ATOM 733 C CA . ALA A 1 92 ? 11.254 -0.248 -21.058 1.00 88.44 92 ALA A CA 1
ATOM 734 C C . ALA A 1 92 ? 11.968 0.760 -21.978 1.00 88.44 92 ALA A C 1
ATOM 736 O O . ALA A 1 92 ? 12.905 0.400 -22.697 1.00 88.44 92 ALA A O 1
ATOM 737 N N . ARG A 1 93 ? 11.584 2.045 -21.918 1.00 87.56 93 ARG A N 1
ATOM 738 C CA . ARG A 1 93 ? 12.238 3.114 -22.693 1.00 87.56 93 ARG A CA 1
ATOM 739 C C . ARG A 1 93 ? 13.697 3.320 -22.281 1.00 87.56 93 ARG A C 1
ATOM 741 O O . ARG A 1 93 ? 14.551 3.470 -23.153 1.00 87.56 93 ARG A O 1
ATOM 748 N N . THR A 1 94 ? 13.990 3.313 -20.983 1.00 87.31 94 THR A N 1
ATOM 749 C CA . THR A 1 94 ? 15.362 3.424 -20.467 1.00 87.31 94 THR A CA 1
ATOM 750 C C . THR A 1 94 ? 16.217 2.266 -20.964 1.00 87.31 94 THR A C 1
ATOM 752 O O . THR A 1 94 ? 17.297 2.490 -21.500 1.00 87.31 94 THR A O 1
ATOM 755 N N . LEU A 1 95 ? 15.701 1.038 -20.887 1.00 89.25 95 LEU A N 1
ATOM 756 C CA . LEU A 1 95 ? 16.405 -0.162 -21.337 1.00 89.25 95 LEU A CA 1
ATOM 757 C C . LEU A 1 95 ? 16.687 -0.120 -22.849 1.00 89.25 95 LEU A C 1
ATOM 759 O O . LEU A 1 95 ? 17.779 -0.483 -23.291 1.00 89.25 95 LEU A O 1
ATOM 763 N N . MET A 1 96 ? 15.743 0.390 -23.646 1.00 86.06 96 MET A N 1
ATOM 764 C CA . MET A 1 96 ? 15.949 0.628 -25.078 1.00 86.06 96 MET A CA 1
ATOM 765 C C . MET A 1 96 ? 17.059 1.659 -25.337 1.00 86.06 96 MET A C 1
ATOM 767 O O . MET A 1 96 ? 17.940 1.407 -26.157 1.00 86.06 96 MET A O 1
ATOM 771 N N . MET A 1 97 ? 17.072 2.781 -24.611 1.00 84.12 97 MET A N 1
ATOM 772 C CA . MET A 1 97 ? 18.129 3.796 -24.729 1.00 84.12 97 MET A CA 1
ATOM 773 C C . MET A 1 97 ? 19.505 3.257 -24.327 1.00 84.12 97 MET A C 1
ATOM 775 O O . MET A 1 97 ? 20.494 3.550 -24.996 1.00 84.12 97 MET A O 1
ATOM 779 N N . THR A 1 98 ? 19.583 2.422 -23.289 1.00 83.56 98 THR A N 1
ATOM 780 C CA . THR A 1 98 ? 20.836 1.762 -22.897 1.00 83.56 98 THR A CA 1
ATOM 781 C C . THR A 1 98 ? 21.365 0.859 -24.010 1.00 83.56 98 THR A C 1
ATOM 783 O O . THR A 1 98 ? 22.553 0.914 -24.319 1.00 83.56 98 THR A O 1
ATOM 786 N N . LYS A 1 99 ? 20.495 0.080 -24.670 1.00 84.88 99 LYS A N 1
ATOM 787 C CA . LYS A 1 99 ? 20.886 -0.763 -25.815 1.00 84.88 99 LYS A CA 1
ATOM 788 C C . LYS A 1 99 ? 21.370 0.061 -27.011 1.00 84.88 99 LYS A C 1
ATOM 790 O O . LYS A 1 99 ? 22.375 -0.290 -27.624 1.00 84.88 99 LYS A O 1
ATOM 795 N N . VAL A 1 100 ? 20.693 1.169 -27.325 1.00 83.62 100 VAL A N 1
ATOM 796 C CA . VAL A 1 100 ? 21.118 2.092 -28.395 1.00 83.62 100 VAL A CA 1
ATOM 797 C C . VAL A 1 100 ? 22.477 2.712 -28.068 1.00 83.62 100 VAL A C 1
ATOM 799 O O . VAL A 1 100 ? 23.362 2.727 -28.920 1.00 83.62 100 VAL A O 1
ATOM 802 N N . SER A 1 101 ? 22.676 3.156 -26.825 1.00 82.75 101 SER A N 1
ATOM 803 C CA . SER A 1 101 ? 23.956 3.695 -26.356 1.00 82.75 101 SER A CA 1
ATOM 804 C C . SER A 1 101 ? 25.085 2.668 -26.491 1.00 82.75 101 SER A C 1
ATOM 806 O O . SER A 1 101 ? 26.111 2.962 -27.103 1.00 82.75 101 SER A O 1
ATOM 808 N N . GLN A 1 102 ? 24.872 1.426 -26.043 1.00 82.75 102 GLN A N 1
ATOM 809 C CA . GLN A 1 102 ? 25.850 0.348 -26.219 1.00 82.75 102 GLN A CA 1
ATOM 810 C C . GLN A 1 102 ? 26.191 0.108 -27.694 1.00 82.75 102 GLN A C 1
ATOM 812 O O . GLN A 1 102 ? 27.368 0.038 -28.040 1.00 82.75 102 GLN A O 1
ATOM 817 N N . SER A 1 103 ? 25.186 0.059 -28.574 1.00 83.81 103 SER A N 1
ATOM 818 C CA . SER A 1 103 ? 25.414 -0.097 -30.014 1.00 83.81 103 SER A CA 1
ATOM 819 C C . SER A 1 103 ? 26.220 1.067 -30.604 1.00 83.81 103 SER A C 1
ATOM 821 O O . SER A 1 103 ? 27.133 0.840 -31.397 1.00 83.81 103 SER A O 1
ATOM 823 N N . SER A 1 104 ? 25.943 2.305 -30.178 1.00 84.69 104 SER A N 1
ATOM 824 C CA . SER A 1 104 ? 26.678 3.489 -30.638 1.00 84.69 104 SER A CA 1
ATOM 825 C C . SER A 1 104 ? 28.159 3.448 -30.251 1.00 84.69 104 SER A C 1
ATOM 827 O O . SER A 1 104 ? 29.014 3.773 -31.072 1.00 84.69 104 SER A O 1
ATOM 829 N N . ILE A 1 105 ? 28.475 2.957 -29.047 1.00 87.50 105 ILE A N 1
ATOM 830 C CA . ILE A 1 105 ? 29.856 2.777 -28.584 1.00 87.50 105 ILE A CA 1
ATOM 831 C C . ILE A 1 105 ? 30.566 1.721 -29.436 1.00 87.50 105 ILE A C 1
ATOM 833 O O . ILE A 1 105 ? 31.706 1.931 -29.846 1.00 87.50 105 ILE A O 1
ATOM 837 N N . THR A 1 106 ? 29.902 0.606 -29.755 1.00 88.81 106 THR A N 1
ATOM 838 C CA . THR A 1 106 ? 30.487 -0.442 -30.604 1.00 88.81 106 THR A CA 1
ATOM 839 C C . THR A 1 106 ? 30.834 0.080 -31.997 1.00 88.81 106 THR A C 1
ATOM 841 O O . THR A 1 106 ? 31.946 -0.144 -32.476 1.00 88.81 106 THR A O 1
ATOM 844 N N . TRP A 1 107 ? 29.923 0.820 -32.635 1.00 90.25 107 TRP A N 1
ATOM 845 C CA . TRP A 1 107 ? 30.186 1.421 -33.946 1.00 90.25 107 TRP A CA 1
ATOM 846 C C . TRP A 1 107 ? 31.281 2.487 -33.893 1.00 90.25 107 TRP A C 1
ATOM 848 O O . TRP A 1 107 ? 32.126 2.526 -34.785 1.00 90.25 107 TRP A O 1
ATOM 858 N N . ALA A 1 108 ? 31.315 3.305 -32.839 1.00 88.88 108 ALA A N 1
ATOM 859 C CA . ALA A 1 108 ? 32.369 4.295 -32.641 1.00 88.88 108 ALA A CA 1
ATOM 860 C C . ALA A 1 108 ? 33.752 3.638 -32.498 1.00 88.88 108 ALA A C 1
ATOM 862 O O . ALA A 1 108 ? 34.712 4.096 -33.115 1.00 88.88 108 ALA A O 1
ATOM 863 N N . LEU A 1 109 ? 33.853 2.534 -31.748 1.00 92.06 109 LEU A N 1
ATOM 864 C CA . LEU A 1 109 ? 35.100 1.776 -31.614 1.00 92.06 109 LEU A CA 1
ATOM 865 C C . LEU A 1 109 ? 35.542 1.166 -32.947 1.00 92.06 109 LEU A C 1
ATOM 867 O O . LEU A 1 109 ? 36.705 1.301 -33.320 1.00 92.06 109 LEU A O 1
ATOM 871 N N . LEU A 1 110 ? 34.626 0.538 -33.690 1.00 92.06 110 LEU A N 1
ATOM 872 C CA . LEU A 1 110 ? 34.933 -0.017 -35.013 1.00 92.06 110 LEU A CA 1
ATOM 873 C C . LEU A 1 110 ? 35.425 1.065 -35.981 1.00 92.06 110 LEU A C 1
ATOM 875 O O . LEU A 1 110 ? 36.435 0.869 -36.657 1.00 92.06 110 LEU A O 1
ATOM 879 N N . ALA A 1 111 ? 34.754 2.218 -36.015 1.00 90.44 111 ALA A N 1
ATOM 880 C CA . ALA A 1 111 ? 35.159 3.349 -36.842 1.00 90.44 111 ALA A CA 1
ATOM 881 C C . ALA A 1 111 ? 36.536 3.896 -36.433 1.00 90.44 111 ALA A C 1
ATOM 883 O O . ALA A 1 111 ? 37.360 4.188 -37.298 1.00 90.44 111 ALA A O 1
ATOM 884 N N . PHE A 1 112 ? 36.816 3.981 -35.130 1.00 92.88 112 PHE A N 1
ATOM 885 C CA . PHE A 1 112 ? 38.117 4.408 -34.621 1.00 92.88 112 PHE A CA 1
ATOM 886 C C . PHE A 1 112 ? 39.241 3.452 -35.044 1.00 92.88 112 PHE A C 1
ATOM 888 O O . PHE A 1 112 ? 40.261 3.901 -35.564 1.00 92.88 112 PHE A O 1
ATOM 895 N N . PHE A 1 113 ? 39.048 2.137 -34.903 1.00 92.31 113 PHE A N 1
ATOM 896 C CA . PHE A 1 113 ? 40.039 1.156 -35.355 1.00 92.31 113 PHE A CA 1
ATOM 897 C C . PHE A 1 113 ? 40.240 1.186 -36.871 1.00 92.31 113 PHE A C 1
ATOM 899 O O . PHE A 1 113 ? 41.381 1.128 -37.328 1.00 92.31 113 PHE A O 1
ATOM 906 N N . ALA A 1 114 ? 39.166 1.326 -37.652 1.00 90.75 114 ALA A N 1
ATOM 907 C CA . ALA A 1 114 ? 39.261 1.475 -39.103 1.00 90.75 114 ALA A CA 1
ATOM 908 C C . ALA A 1 114 ? 40.051 2.736 -39.492 1.00 90.75 114 ALA A C 1
ATOM 910 O O . ALA A 1 114 ? 40.900 2.684 -40.382 1.00 90.75 114 ALA A O 1
ATOM 911 N N . PHE A 1 115 ? 39.828 3.848 -38.786 1.00 91.38 115 PHE A N 1
ATOM 912 C CA . PHE A 1 115 ? 40.570 5.087 -38.990 1.00 91.38 115 PHE A CA 1
ATOM 913 C C . PHE A 1 115 ? 42.061 4.914 -38.680 1.00 91.38 115 PHE A C 1
ATOM 915 O O . PHE A 1 115 ? 42.894 5.207 -39.536 1.00 91.38 115 PHE A O 1
ATOM 922 N N . VAL A 1 116 ? 42.407 4.369 -37.509 1.00 89.94 116 VAL A N 1
ATOM 923 C CA . VAL A 1 116 ? 43.806 4.116 -37.123 1.00 89.94 116 VAL A CA 1
ATOM 924 C C . VAL A 1 116 ? 44.491 3.178 -38.116 1.00 89.94 116 VAL A C 1
ATOM 926 O O . VAL A 1 116 ? 45.595 3.473 -38.572 1.00 89.94 116 VAL A O 1
ATOM 929 N N . ALA A 1 117 ? 43.825 2.090 -38.513 1.00 89.44 117 ALA A N 1
ATOM 930 C CA . ALA A 1 117 ? 44.346 1.175 -39.521 1.00 89.44 117 ALA A CA 1
ATOM 931 C C . ALA A 1 117 ? 44.613 1.899 -40.846 1.00 89.44 117 ALA A C 1
ATOM 933 O O . ALA A 1 117 ? 45.687 1.736 -41.412 1.00 89.44 117 ALA A O 1
ATOM 934 N N . SER A 1 118 ? 43.686 2.744 -41.312 1.00 85.50 118 SER A N 1
ATOM 935 C CA . SER A 1 118 ? 43.855 3.506 -42.557 1.00 85.50 118 SER A CA 1
ATOM 936 C C . SER A 1 118 ? 44.984 4.541 -42.494 1.00 85.50 118 SER A C 1
ATOM 938 O O . SER A 1 118 ? 45.695 4.724 -43.482 1.00 85.50 118 SER A O 1
ATOM 940 N N . ALA A 1 119 ? 45.182 5.179 -41.336 1.00 85.06 119 ALA A N 1
ATOM 941 C CA . ALA A 1 119 ? 46.222 6.179 -41.130 1.00 85.06 119 ALA A CA 1
ATOM 942 C C . ALA A 1 119 ? 47.620 5.544 -41.148 1.00 85.06 119 ALA A C 1
ATOM 944 O O . ALA A 1 119 ? 48.511 6.029 -41.837 1.00 85.06 119 ALA A O 1
ATOM 945 N N . VAL A 1 120 ? 47.788 4.413 -40.457 1.00 88.44 120 VAL A N 1
ATOM 946 C CA . VAL A 1 120 ? 49.072 3.697 -40.380 1.00 88.44 120 VAL A CA 1
ATOM 947 C C . VAL A 1 120 ? 49.331 2.851 -41.636 1.00 88.44 120 VAL A C 1
ATOM 949 O O . VAL A 1 120 ? 50.472 2.499 -41.924 1.00 88.44 120 VAL A O 1
ATOM 952 N N . TRP A 1 121 ? 48.299 2.544 -42.433 1.00 83.38 121 TRP A N 1
ATOM 953 C CA . TRP A 1 121 ? 48.427 1.735 -43.649 1.00 83.38 121 TRP A CA 1
ATOM 954 C C . TRP A 1 121 ? 49.415 2.327 -44.657 1.00 83.38 121 TRP A C 1
ATOM 956 O O . TRP A 1 121 ? 50.223 1.596 -45.227 1.00 83.38 121 TRP A O 1
ATOM 966 N N . GLN A 1 122 ? 49.380 3.644 -44.871 1.00 79.94 122 GLN A N 1
ATOM 967 C CA . GLN A 1 122 ? 50.286 4.300 -45.819 1.00 79.94 122 GLN A CA 1
ATOM 968 C C . GLN A 1 122 ? 51.743 4.213 -45.351 1.00 79.94 122 GLN A C 1
ATOM 970 O O . GLN A 1 122 ? 52.614 3.850 -46.144 1.00 79.94 122 GLN A O 1
ATOM 975 N N . ASP A 1 123 ? 51.988 4.440 -44.060 1.00 82.25 123 ASP A N 1
ATOM 976 C CA . ASP A 1 123 ? 53.319 4.342 -43.454 1.00 82.25 123 ASP A CA 1
ATOM 977 C C . ASP A 1 123 ? 53.845 2.900 -43.472 1.00 82.25 123 ASP A C 1
ATOM 979 O O . ASP A 1 123 ? 55.005 2.658 -43.802 1.00 82.25 123 ASP A O 1
ATOM 983 N N . PHE A 1 124 ? 52.980 1.917 -43.212 1.00 81.69 124 PHE A N 1
ATOM 984 C CA . PHE A 1 124 ? 53.311 0.494 -43.288 1.00 81.69 124 PHE A CA 1
ATOM 985 C C . PHE A 1 124 ? 53.672 0.055 -44.715 1.00 81.69 124 PHE A C 1
ATOM 987 O O . PHE A 1 124 ? 54.697 -0.595 -44.931 1.00 81.69 124 PHE A O 1
ATOM 994 N N . ILE A 1 125 ? 52.878 0.453 -45.716 1.00 82.50 125 ILE A N 1
ATOM 995 C CA . ILE A 1 125 ? 53.174 0.186 -47.131 1.00 82.50 125 ILE A CA 1
ATOM 996 C C . ILE A 1 125 ? 54.478 0.872 -47.550 1.00 82.50 125 ILE A C 1
ATOM 998 O O . ILE A 1 125 ? 55.253 0.303 -48.323 1.00 82.50 125 ILE A O 1
ATOM 1002 N N . HIS A 1 126 ? 54.745 2.078 -47.048 1.00 80.62 126 HIS A N 1
ATOM 1003 C CA . HIS A 1 126 ? 55.991 2.786 -47.318 1.00 80.62 126 HIS A CA 1
ATOM 1004 C C . HIS A 1 126 ? 57.200 2.080 -46.687 1.00 80.62 126 HIS A C 1
ATOM 1006 O O . HIS A 1 126 ? 58.209 1.879 -47.365 1.00 80.62 126 HIS A O 1
ATOM 1012 N N . ALA A 1 127 ? 57.079 1.613 -45.442 1.00 82.25 127 ALA A N 1
ATOM 1013 C CA . ALA A 1 127 ? 58.109 0.837 -44.757 1.00 82.25 127 ALA A CA 1
ATOM 1014 C C . ALA A 1 127 ? 58.407 -0.486 -45.483 1.00 82.25 127 ALA A C 1
ATOM 1016 O O . ALA A 1 127 ? 59.570 -0.798 -45.724 1.00 82.25 127 ALA A O 1
ATOM 1017 N N . ILE A 1 128 ? 57.377 -1.215 -45.932 1.00 83.25 128 ILE A N 1
ATOM 1018 C CA . ILE A 1 128 ? 57.537 -2.443 -46.730 1.00 83.25 128 ILE A CA 1
ATOM 1019 C C . ILE A 1 128 ? 58.222 -2.160 -48.066 1.00 83.25 128 ILE A C 1
ATOM 1021 O O . ILE A 1 128 ? 59.155 -2.866 -48.439 1.00 83.25 128 ILE A O 1
ATOM 1025 N N . LYS A 1 129 ? 57.786 -1.128 -48.801 1.00 82.56 129 LYS A N 1
ATOM 1026 C CA . LYS A 1 129 ? 58.412 -0.751 -50.080 1.00 82.56 129 LYS A CA 1
ATOM 1027 C C . LYS A 1 129 ? 59.878 -0.379 -49.900 1.00 82.56 129 LYS A C 1
ATOM 1029 O O . LYS A 1 129 ? 60.693 -0.696 -50.762 1.00 82.56 129 LYS A O 1
ATOM 1034 N N . THR A 1 130 ? 60.199 0.287 -48.795 1.00 78.06 130 THR A N 1
ATOM 1035 C CA . THR A 1 130 ? 61.573 0.654 -48.452 1.00 78.06 130 THR A CA 1
ATOM 1036 C C . THR A 1 130 ? 62.388 -0.587 -48.099 1.00 78.06 130 THR A C 1
ATOM 1038 O O . THR A 1 130 ? 63.453 -0.759 -48.673 1.00 78.06 130 THR A O 1
ATOM 1041 N N . ALA A 1 131 ? 61.853 -1.502 -47.285 1.00 80.00 131 ALA A N 1
ATOM 1042 C CA . ALA A 1 131 ? 62.502 -2.764 -46.923 1.00 80.00 131 ALA A CA 1
ATOM 1043 C C . ALA A 1 131 ? 62.732 -3.704 -48.125 1.00 80.00 131 ALA A C 1
ATOM 1045 O O . ALA A 1 131 ? 63.786 -4.321 -48.228 1.00 80.00 131 ALA A O 1
ATOM 1046 N N . LEU A 1 132 ? 61.784 -3.774 -49.068 1.00 78.44 132 LEU A N 1
ATOM 1047 C CA . LEU A 1 132 ? 61.922 -4.518 -50.331 1.00 78.44 132 LEU A CA 1
ATOM 1048 C C . LEU A 1 132 ? 62.943 -3.886 -51.287 1.00 78.44 132 LEU A C 1
ATOM 1050 O O . LEU A 1 132 ? 63.564 -4.595 -52.071 1.00 78.44 132 LEU A O 1
ATOM 1054 N N . ARG A 1 133 ? 63.103 -2.556 -51.257 1.00 72.50 133 ARG A N 1
ATOM 1055 C CA . ARG A 1 133 ? 64.133 -1.845 -52.036 1.00 72.50 133 ARG A CA 1
ATOM 1056 C C . ARG A 1 133 ? 65.509 -1.888 -51.382 1.00 72.50 133 ARG A C 1
ATOM 1058 O O . ARG A 1 133 ? 66.500 -1.780 -52.093 1.00 72.50 133 ARG A O 1
ATOM 1065 N N . SER A 1 134 ? 65.563 -2.005 -50.059 1.00 68.94 134 SER A N 1
ATOM 1066 C CA . SER A 1 134 ? 66.789 -2.067 -49.265 1.00 68.94 134 SER A CA 1
ATOM 1067 C C . SER A 1 134 ? 67.214 -3.499 -48.935 1.00 68.94 134 SER A C 1
ATOM 1069 O O . SER A 1 134 ? 67.927 -3.692 -47.950 1.00 68.94 134 SER A O 1
ATOM 1071 N N . GLY A 1 135 ? 66.762 -4.490 -49.711 1.00 61.34 135 GLY A N 1
ATOM 1072 C CA . GLY A 1 135 ? 67.340 -5.832 -49.678 1.00 61.34 135 GLY A CA 1
ATOM 1073 C C . GLY A 1 135 ? 68.877 -5.756 -49.694 1.00 61.34 135 GLY A C 1
ATOM 1074 O O . GLY A 1 135 ? 69.459 -4.835 -50.266 1.00 61.34 135 GLY A O 1
ATOM 1075 N N . VAL A 1 136 ? 69.602 -6.601 -48.965 1.00 46.84 136 VAL A N 1
ATOM 1076 C CA . VAL A 1 136 ? 69.869 -7.982 -49.416 1.00 46.84 136 VAL A CA 1
ATOM 1077 C C . VAL A 1 136 ? 69.277 -8.300 -50.785 1.00 46.84 136 VAL A C 1
ATOM 1079 O O . VAL A 1 136 ? 68.038 -8.421 -50.881 1.00 46.84 136 VAL A O 1
#

Sequence (136 aa):
MSVYSQESAFKPRILSDEEIEIIISGDRKAIDKHILFSLNRLADAHDSTLSTLKEHQGREDKMMEEVDRIGGVEAITKRAMYVDSQIERRNARTLMMTKVSQSSITWALLAFFAFVASAVWQDFIHAIKTALRSGV

Organism: NCBI:txid83767

Foldseek 3Di:
DDDDDPPPPPDPDDDDPVRVCLVVVPPPVSVVVVVVVVVVVVVVVVVVVVVVVVVVVVVVVVVQVVCVVVVHPVVVVVVVVVVVVVVVVVVVVVVVVVVVVVVVVVVVVVVVVVVVCVVCVVVVVVVVVVDVVPDD

Secondary structure (DSSP, 8-state):
-------------PPPHHHHHHHHH--HHHHHHHHHHHHHHHHHHHHHHHHHHHHHHHHHHHHHHHHHHTTHHHHHHHHHHHHHHHHHHHHHHHHHHHHHHHHHHHHHHHHHHHHHHHHHHHHHHHHHHHHHHS--